Protein AF-A0AAV6L746-F1 (afdb_monomer_lite)

Sequence (71 aa):
MEAQNLIPKLSMAEVSVVSVVDTTTNSSSVTVAVTSAISPPSTSSRAPDVDMKEDTNPTENDPLEGVSDDD

Structure (mmCIF, N/CA/C/O backbone):
data_AF-A0AAV6L746-F1
#
_entry.id   AF-A0AAV6L746-F1
#
loop_
_atom_site.group_PDB
_atom_site.id
_atom_site.type_symbol
_atom_site.label_atom_id
_atom_site.label_alt_id
_atom_site.label_comp_id
_atom_site.label_asym_id
_atom_site.label_entity_id
_atom_site.label_seq_id
_atom_site.pdbx_PDB_ins_code
_atom_site.Cartn_x
_atom_site.Cartn_y
_atom_site.Cartn_z
_atom_site.occupancy
_atom_site.B_iso_or_equiv
_atom_site.auth_seq_id
_atom_site.auth_comp_id
_atom_site.auth_asym_id
_atom_site.auth_atom_id
_atom_site.pdbx_PDB_model_num
ATOM 1 N N . MET A 1 1 ? -40.059 -0.546 33.968 1.00 47.00 1 MET A N 1
ATOM 2 C CA . MET A 1 1 ? -38.655 -0.693 33.531 1.00 47.00 1 MET A CA 1
ATOM 3 C C . MET A 1 1 ? -38.665 -0.647 32.017 1.00 47.00 1 MET A C 1
ATOM 5 O O . MET A 1 1 ? -39.205 -1.560 31.411 1.00 47.00 1 MET A O 1
ATOM 9 N N . GLU A 1 2 ? -38.185 0.441 31.421 1.00 45.41 2 GLU A N 1
ATOM 10 C CA . GLU A 1 2 ? -38.065 0.549 29.965 1.00 45.41 2 GLU A CA 1
ATOM 11 C C . GLU A 1 2 ? -36.667 0.084 29.552 1.00 45.41 2 GLU A C 1
ATOM 13 O O . GLU A 1 2 ? -35.665 0.531 30.112 1.00 45.41 2 GLU A O 1
ATOM 18 N N . ALA A 1 3 ? -36.601 -0.860 28.613 1.00 59.19 3 ALA A N 1
ATOM 19 C CA . ALA A 1 3 ? -35.342 -1.323 28.051 1.00 59.19 3 ALA A CA 1
ATOM 20 C C . ALA A 1 3 ? -34.769 -0.209 27.170 1.00 59.19 3 ALA A C 1
ATOM 22 O O . ALA A 1 3 ? -35.375 0.172 26.168 1.00 59.19 3 ALA A O 1
ATOM 23 N N . GLN A 1 4 ? -33.610 0.333 27.545 1.00 58.53 4 GLN A N 1
ATOM 24 C CA . GLN A 1 4 ? -32.920 1.292 26.694 1.00 58.53 4 GLN A CA 1
ATOM 25 C C . GLN A 1 4 ? -32.427 0.570 25.442 1.00 58.53 4 GLN A C 1
ATOM 27 O O . GLN A 1 4 ? -31.507 -0.246 25.490 1.00 58.53 4 GLN A O 1
ATOM 32 N N . ASN A 1 5 ? -33.078 0.860 24.318 1.00 58.50 5 ASN A N 1
ATOM 33 C CA . ASN A 1 5 ? -32.681 0.391 23.002 1.00 58.50 5 ASN A CA 1
ATOM 34 C C . ASN A 1 5 ? -31.381 1.100 22.592 1.00 58.50 5 ASN A C 1
ATOM 36 O O . ASN A 1 5 ? -31.400 2.141 21.934 1.00 58.50 5 ASN A O 1
ATOM 40 N N . LEU A 1 6 ? -30.242 0.563 23.032 1.00 64.12 6 LEU A N 1
ATOM 41 C CA . LEU A 1 6 ? -28.921 1.012 22.611 1.00 64.12 6 LEU A CA 1
ATOM 42 C C . LEU A 1 6 ? -28.690 0.532 21.180 1.00 64.12 6 LEU A C 1
ATOM 44 O O . LEU A 1 6 ? -28.175 -0.558 20.946 1.00 64.12 6 LEU A O 1
ATOM 48 N N . ILE A 1 7 ? -29.093 1.351 20.212 1.00 69.19 7 ILE A N 1
ATOM 49 C CA . ILE A 1 7 ? -28.698 1.161 18.819 1.00 69.19 7 ILE A CA 1
ATOM 50 C C . ILE A 1 7 ? -27.167 1.285 18.787 1.00 69.19 7 ILE A C 1
ATOM 52 O O . ILE A 1 7 ? -26.653 2.351 19.150 1.00 69.19 7 ILE A O 1
ATOM 56 N N . PRO A 1 8 ? -26.416 0.239 18.389 1.00 63.31 8 PRO A N 1
ATOM 57 C CA . PRO A 1 8 ? -24.968 0.323 18.320 1.00 63.31 8 PRO A CA 1
ATOM 58 C C . PRO A 1 8 ? -24.591 1.446 17.360 1.00 63.31 8 PRO A C 1
ATOM 60 O O . PRO A 1 8 ? -24.936 1.420 16.177 1.00 63.31 8 PRO A O 1
ATOM 63 N N . LYS A 1 9 ? -23.903 2.464 17.875 1.00 66.81 9 LYS A N 1
ATOM 64 C CA . LYS A 1 9 ? -23.353 3.522 17.034 1.00 66.81 9 LYS A CA 1
ATOM 65 C C . LYS A 1 9 ? -22.310 2.875 16.128 1.00 66.81 9 LYS A C 1
ATOM 67 O O . LYS A 1 9 ? -21.303 2.366 16.616 1.00 66.81 9 LYS A O 1
ATOM 72 N N . LEU A 1 10 ? -22.562 2.871 14.821 1.00 60.72 10 LEU A N 1
ATOM 73 C CA . LEU A 1 10 ? -21.566 2.475 13.829 1.00 60.72 10 LEU A CA 1
ATOM 74 C C . LEU A 1 10 ? -20.361 3.411 13.970 1.00 60.72 10 LEU A C 1
ATOM 76 O O . LEU A 1 10 ? -20.469 4.611 13.726 1.00 60.72 10 LEU A O 1
ATOM 80 N N . SER A 1 11 ? -19.232 2.863 14.414 1.00 65.88 11 SER A N 1
ATOM 81 C CA . SER A 1 11 ? -17.971 3.592 14.490 1.00 65.88 11 SER A CA 1
ATOM 82 C C . SER A 1 11 ? -17.254 3.451 13.152 1.00 65.88 11 SER A C 1
ATOM 84 O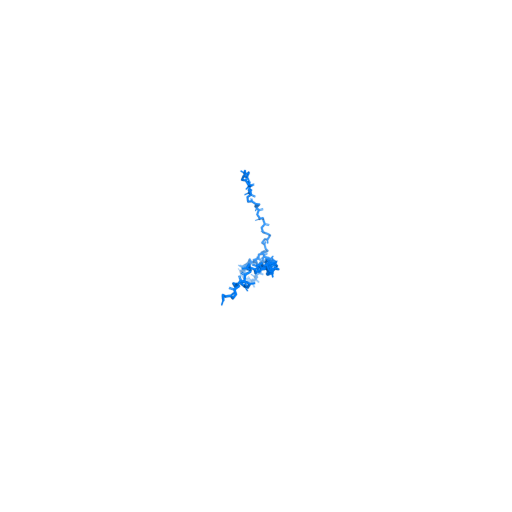 O . SER A 1 11 ? -16.792 2.365 12.805 1.00 65.88 11 SER A O 1
ATOM 86 N N . MET A 1 12 ? -17.193 4.537 12.384 1.00 68.06 12 MET A N 1
ATOM 87 C CA . MET A 1 12 ? -16.320 4.631 11.216 1.00 68.06 12 MET A CA 1
ATOM 88 C C . MET A 1 12 ? -14.940 5.030 11.728 1.00 68.06 12 MET A C 1
ATOM 90 O O . MET A 1 12 ? -14.679 6.205 11.972 1.00 68.06 12 MET A O 1
ATOM 94 N N . ALA A 1 13 ? -14.081 4.044 11.975 1.00 70.25 13 ALA A N 1
ATOM 95 C CA . ALA A 1 13 ? -12.693 4.319 12.304 1.00 70.25 13 ALA A CA 1
ATOM 96 C C . ALA A 1 13 ? -11.969 4.786 11.035 1.00 70.25 13 ALA A C 1
ATOM 98 O O . ALA A 1 13 ? -11.949 4.069 10.034 1.00 70.25 13 ALA A O 1
ATOM 99 N N . GLU A 1 14 ? -11.385 5.983 11.066 1.00 72.81 14 GLU A N 1
ATOM 100 C CA . GLU A 1 14 ? -10.521 6.455 9.986 1.00 72.81 14 GLU A CA 1
ATOM 101 C C . GLU A 1 14 ? -9.235 5.621 9.987 1.00 72.81 14 GLU A C 1
ATOM 103 O O . GLU A 1 14 ? -8.488 5.590 10.968 1.00 72.81 14 GLU A O 1
ATOM 108 N N . VAL A 1 15 ? -9.005 4.896 8.893 1.00 73.44 15 VAL A N 1
ATOM 109 C CA . VAL A 1 15 ? -7.827 4.050 8.704 1.00 73.44 15 VAL A CA 1
ATOM 110 C C . VAL A 1 15 ? -6.852 4.792 7.803 1.00 73.44 15 VAL A C 1
ATOM 112 O O . VAL A 1 15 ? -7.190 5.156 6.678 1.00 73.44 15 VAL A O 1
ATOM 115 N N . SER A 1 16 ? -5.634 5.014 8.293 1.00 84.44 16 SER A N 1
ATOM 116 C CA . SER A 1 16 ? -4.576 5.629 7.494 1.00 84.44 16 SER A CA 1
ATOM 117 C C . SER A 1 16 ? -3.811 4.552 6.731 1.00 84.44 16 SER A C 1
ATOM 119 O O . SER A 1 16 ? -3.350 3.573 7.323 1.00 84.44 16 SER A O 1
ATOM 121 N N . VAL A 1 17 ? -3.676 4.735 5.417 1.00 88.81 17 VAL A N 1
ATOM 122 C CA . VAL A 1 17 ? -2.892 3.854 4.544 1.00 88.81 17 VAL A CA 1
ATOM 123 C C . VAL A 1 17 ? -1.721 4.645 3.985 1.00 88.81 17 VAL A C 1
ATOM 125 O O . VAL A 1 17 ? -1.907 5.653 3.305 1.00 88.81 17 VAL A O 1
ATOM 128 N N . VAL A 1 18 ? -0.510 4.167 4.247 1.00 89.31 18 VAL A N 1
ATOM 129 C CA . VAL A 1 18 ? 0.725 4.736 3.704 1.00 89.31 18 VAL A CA 1
ATOM 130 C C . VAL A 1 18 ? 1.278 3.756 2.685 1.00 89.31 18 VAL A C 1
ATOM 132 O O . VAL A 1 18 ? 1.453 2.580 2.991 1.00 89.31 18 VAL A O 1
ATOM 135 N N . SER A 1 19 ? 1.543 4.226 1.468 1.00 95.25 19 SER A N 1
ATOM 136 C CA . SER A 1 19 ? 2.169 3.410 0.426 1.00 95.25 19 SER A CA 1
ATOM 137 C C . SER A 1 19 ? 3.493 4.022 -0.004 1.00 95.25 19 SER A C 1
ATOM 139 O O . SER A 1 19 ? 3.581 5.226 -0.233 1.00 95.25 19 SER A O 1
ATOM 141 N N . VAL A 1 20 ? 4.507 3.173 -0.120 1.00 95.75 20 VAL A N 1
ATOM 142 C CA . VAL A 1 20 ? 5.832 3.492 -0.648 1.00 95.75 20 VAL A CA 1
ATOM 143 C C . VAL A 1 20 ? 5.950 2.848 -2.022 1.00 95.75 20 VAL A C 1
ATOM 145 O O . VAL A 1 20 ? 5.609 1.675 -2.194 1.00 95.75 20 VAL A O 1
ATOM 148 N N . VAL A 1 21 ? 6.394 3.632 -3.002 1.00 97.06 21 VAL A N 1
ATOM 149 C CA . VAL A 1 21 ? 6.562 3.187 -4.386 1.00 97.06 21 VAL A CA 1
ATOM 150 C C . VAL A 1 21 ? 8.034 3.280 -4.749 1.00 97.06 21 VAL A C 1
ATOM 152 O O . VAL A 1 21 ? 8.576 4.377 -4.864 1.00 97.06 21 VAL A O 1
ATOM 155 N N . ASP A 1 22 ? 8.651 2.128 -4.979 1.00 97.50 22 ASP A N 1
ATOM 156 C CA . ASP A 1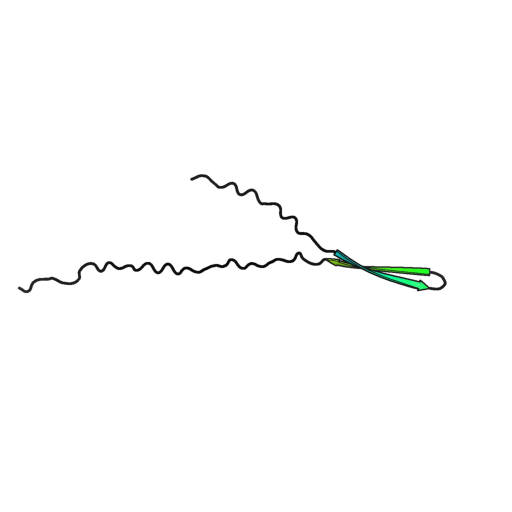 22 ? 10.022 2.025 -5.457 1.00 97.50 22 ASP A CA 1
ATOM 157 C C . ASP A 1 22 ? 10.014 1.755 -6.959 1.00 97.50 22 ASP A C 1
ATOM 159 O O . ASP A 1 22 ? 9.423 0.786 -7.440 1.00 97.50 22 ASP A O 1
ATOM 163 N N . THR A 1 23 ? 10.672 2.627 -7.721 1.00 97.19 23 THR A N 1
ATOM 164 C CA . THR A 1 23 ? 10.801 2.487 -9.176 1.00 97.19 23 THR A CA 1
ATOM 165 C C . THR A 1 23 ? 12.257 2.261 -9.538 1.00 97.19 23 THR A C 1
ATOM 167 O O . THR A 1 23 ? 13.121 3.070 -9.213 1.00 97.19 23 THR A O 1
ATOM 170 N N . THR A 1 24 ? 12.527 1.166 -10.241 1.00 97.06 24 THR A N 1
ATOM 171 C CA . THR A 1 24 ? 13.848 0.849 -10.782 1.00 97.06 24 THR A CA 1
ATOM 172 C C . THR A 1 24 ? 13.788 0.906 -12.301 1.00 97.06 24 THR A C 1
ATOM 174 O O . THR A 1 24 ? 13.080 0.118 -12.927 1.00 97.06 24 THR A O 1
ATOM 177 N N . THR A 1 25 ? 14.552 1.818 -12.897 1.00 97.12 25 THR A N 1
ATOM 178 C CA . THR A 1 25 ? 14.677 1.935 -14.353 1.00 97.12 25 THR A CA 1
ATOM 179 C C . THR A 1 25 ? 16.002 1.341 -14.800 1.00 97.12 25 THR A C 1
ATOM 181 O O . THR A 1 25 ? 17.068 1.783 -14.382 1.00 97.12 25 THR A O 1
ATOM 184 N N . ASN A 1 26 ? 15.923 0.361 -15.688 1.00 95.31 26 ASN A N 1
ATOM 185 C CA . ASN A 1 26 ? 17.047 -0.181 -16.431 1.00 95.31 26 ASN A CA 1
ATOM 186 C C . ASN A 1 26 ? 16.965 0.302 -17.882 1.00 95.31 26 ASN A C 1
ATOM 188 O O . ASN A 1 26 ? 15.924 0.763 -18.346 1.00 95.31 26 ASN A O 1
ATOM 192 N N . SER A 1 27 ? 18.051 0.152 -18.637 1.00 93.06 27 SER A N 1
ATOM 193 C CA . SER A 1 27 ? 18.123 0.594 -20.039 1.00 93.06 27 SER A CA 1
ATOM 194 C C . SER A 1 27 ? 17.065 -0.031 -20.961 1.00 93.06 27 SER A C 1
ATOM 196 O O . SER A 1 27 ? 16.771 0.537 -22.008 1.00 93.06 27 SER A O 1
ATOM 198 N N . SER A 1 28 ? 16.486 -1.176 -20.583 1.00 96.06 28 SER A N 1
ATOM 199 C CA . SER A 1 28 ? 15.497 -1.912 -21.381 1.00 96.06 28 SER A CA 1
ATOM 200 C C . SER A 1 28 ? 14.171 -2.172 -20.657 1.00 96.06 28 SER A C 1
ATOM 202 O O . SER A 1 28 ? 13.263 -2.744 -21.261 1.00 96.06 28 SER A O 1
ATOM 204 N N . SER A 1 29 ? 14.042 -1.822 -19.376 1.00 96.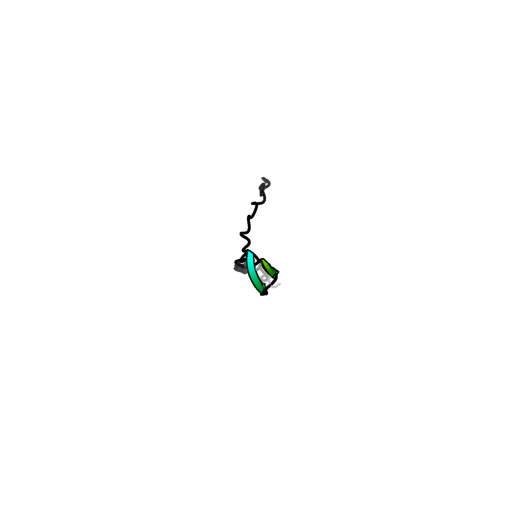50 29 SER A N 1
ATOM 205 C CA . SER A 1 29 ? 12.834 -2.125 -18.605 1.00 96.50 29 SER A CA 1
ATOM 206 C C . SER A 1 29 ? 12.657 -1.207 -17.405 1.00 96.50 29 SER A C 1
ATOM 208 O O . SER A 1 29 ? 13.612 -0.635 -16.884 1.00 96.50 29 SER A O 1
ATOM 210 N N . VAL A 1 30 ? 11.413 -1.105 -16.947 1.00 97.31 30 VAL A N 1
ATOM 211 C CA . VAL A 1 30 ? 11.051 -0.422 -15.706 1.00 97.31 30 VAL A CA 1
ATOM 212 C C . VAL A 1 30 ? 10.360 -1.430 -14.802 1.00 97.31 30 VAL A C 1
ATOM 214 O O . VAL A 1 30 ? 9.429 -2.111 -15.231 1.00 97.31 30 VAL A O 1
ATOM 217 N N . THR A 1 31 ? 10.807 -1.505 -13.554 1.00 97.19 31 THR A N 1
ATOM 218 C CA . THR A 1 31 ? 10.199 -2.329 -12.509 1.00 97.19 31 THR A CA 1
ATOM 219 C C . THR A 1 31 ? 9.657 -1.418 -11.420 1.00 97.19 31 THR A C 1
ATOM 221 O O . THR A 1 31 ? 10.365 -0.525 -10.955 1.00 97.19 31 THR A O 1
ATOM 224 N N . VAL A 1 32 ? 8.414 -1.655 -10.999 1.00 97.50 32 VAL A N 1
ATOM 225 C CA . VAL A 1 32 ? 7.754 -0.907 -9.923 1.00 97.50 32 VAL A CA 1
ATOM 226 C C . VAL A 1 32 ? 7.389 -1.873 -8.803 1.00 97.50 32 VAL A C 1
ATOM 228 O O . VAL A 1 32 ? 6.732 -2.884 -9.052 1.00 97.50 32 VAL A O 1
ATOM 231 N N . ALA A 1 33 ? 7.804 -1.558 -7.580 1.00 97.31 33 ALA A N 1
ATOM 232 C CA . ALA A 1 33 ? 7.412 -2.260 -6.368 1.00 97.31 33 ALA A CA 1
ATOM 233 C C . ALA A 1 33 ? 6.583 -1.321 -5.485 1.00 97.31 33 ALA A C 1
ATOM 235 O O . ALA A 1 33 ? 6.957 -0.170 -5.267 1.00 97.31 33 ALA A O 1
ATOM 236 N N . VAL A 1 34 ? 5.444 -1.809 -4.993 1.00 96.69 34 VAL A N 1
ATOM 237 C CA . VAL A 1 34 ? 4.542 -1.045 -4.123 1.00 96.69 34 VAL A CA 1
ATOM 238 C C . VAL A 1 34 ? 4.448 -1.759 -2.785 1.00 96.69 34 VAL A C 1
ATOM 240 O O . VAL A 1 34 ? 4.040 -2.918 -2.728 1.00 96.69 34 VAL A O 1
ATOM 2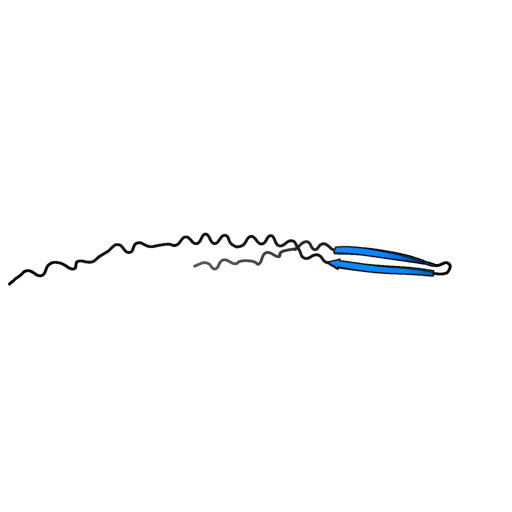43 N N . THR A 1 35 ? 4.809 -1.057 -1.717 1.00 96.00 35 THR A N 1
ATOM 244 C CA . THR A 1 35 ? 4.701 -1.546 -0.341 1.00 96.00 35 THR A CA 1
ATOM 245 C C . THR A 1 35 ? 3.698 -0.682 0.407 1.00 96.00 35 THR A C 1
ATOM 247 O O . THR A 1 35 ? 3.902 0.523 0.532 1.00 96.00 35 THR A O 1
ATOM 250 N N . SER A 1 36 ? 2.623 -1.279 0.922 1.00 94.69 36 SER A N 1
ATOM 251 C CA . SER A 1 36 ? 1.576 -0.562 1.660 1.00 94.69 36 SER A CA 1
ATOM 252 C C . SER A 1 36 ? 1.531 -0.996 3.121 1.00 94.69 36 SER A C 1
ATOM 254 O O . SER A 1 36 ? 1.600 -2.185 3.428 1.00 94.69 36 SER A O 1
ATOM 256 N N . ALA A 1 37 ? 1.369 -0.028 4.018 1.00 91.62 37 ALA A N 1
ATOM 257 C CA . ALA A 1 37 ? 1.161 -0.228 5.442 1.00 91.62 37 ALA A CA 1
ATOM 258 C C . ALA A 1 37 ? -0.169 0.402 5.867 1.00 91.62 37 ALA A C 1
ATOM 260 O O . ALA A 1 37 ? -0.506 1.516 5.459 1.00 91.62 37 ALA A O 1
ATOM 261 N N . ILE A 1 38 ? -0.917 -0.324 6.697 1.00 89.31 38 ILE A N 1
ATOM 262 C CA . ILE A 1 38 ? -2.177 0.130 7.281 1.00 89.31 38 ILE A CA 1
ATOM 263 C C . ILE A 1 38 ? -1.905 0.447 8.746 1.00 89.31 38 ILE A C 1
ATOM 265 O O . ILE A 1 38 ? -1.560 -0.447 9.519 1.00 89.31 38 ILE A O 1
ATOM 269 N N . SER A 1 39 ? -2.053 1.711 9.129 1.00 81.06 39 SER A N 1
ATOM 270 C CA . SER A 1 39 ? -1.932 2.108 10.528 1.00 81.06 39 SER A CA 1
ATOM 271 C C . SER A 1 39 ? -3.265 1.874 11.236 1.00 81.06 39 SER A C 1
ATOM 273 O O . SER A 1 39 ? -4.304 2.302 10.719 1.00 81.06 39 SER A O 1
ATOM 275 N N . PRO A 1 40 ? -3.271 1.218 12.412 1.00 74.88 40 PRO A N 1
ATOM 276 C CA . PRO A 1 40 ? -4.489 1.096 13.193 1.00 74.88 40 PRO A CA 1
ATOM 277 C C . PRO A 1 40 ? -4.991 2.493 13.585 1.00 74.88 40 PRO A C 1
ATOM 279 O O . PRO A 1 40 ? -4.182 3.411 13.763 1.00 74.88 40 PRO A O 1
ATOM 282 N N . PRO A 1 41 ? -6.314 2.669 13.733 1.00 71.19 41 PRO A N 1
ATOM 283 C CA . PRO A 1 41 ? -6.858 3.915 14.244 1.00 71.19 41 PRO A CA 1
ATOM 284 C C . PRO A 1 41 ? -6.252 4.203 15.617 1.00 71.19 41 PRO A C 1
ATOM 286 O O . PRO A 1 41 ? -6.105 3.298 16.443 1.00 71.19 41 PRO A O 1
ATOM 289 N N . SER A 1 42 ? -5.912 5.466 15.867 1.00 68.31 42 SER A N 1
ATOM 290 C CA . SER A 1 42 ? -5.445 5.909 17.177 1.00 68.31 42 SER A CA 1
ATOM 291 C C . SER A 1 42 ? -6.558 5.690 18.197 1.00 68.31 42 SER A C 1
ATOM 293 O O . SER A 1 42 ? -7.462 6.511 18.342 1.00 68.31 42 SER A O 1
ATOM 295 N N . THR A 1 43 ? -6.517 4.573 18.917 1.00 64.38 43 THR A N 1
ATOM 296 C CA . THR A 1 43 ? -7.404 4.370 20.054 1.00 64.38 43 THR A CA 1
ATOM 297 C C . THR A 1 43 ? -6.895 5.269 21.168 1.00 64.38 43 THR A C 1
ATOM 299 O O . THR A 1 43 ? -5.906 4.949 21.829 1.00 64.38 43 THR A O 1
ATOM 302 N N . SER A 1 44 ? -7.550 6.413 21.379 1.00 56.94 44 SER A N 1
ATOM 303 C CA . SER A 1 44 ? -7.451 7.101 22.662 1.00 56.94 44 SER A CA 1
ATOM 304 C C . SER A 1 44 ? -8.030 6.142 23.697 1.00 56.94 44 SER A C 1
ATOM 306 O O . SER A 1 44 ? -9.244 6.044 23.864 1.00 56.94 44 SER A O 1
ATOM 308 N N . SER A 1 45 ? -7.158 5.350 24.322 1.00 57.75 45 SER A N 1
ATOM 309 C CA . SER A 1 45 ? -7.517 4.540 25.474 1.00 57.75 45 SER A CA 1
ATOM 310 C C . SER A 1 45 ? -7.709 5.510 26.629 1.00 57.75 45 SER A C 1
ATOM 312 O O . SER A 1 45 ? -6.823 5.710 27.457 1.00 57.75 45 SER A O 1
ATOM 314 N N . ARG A 1 46 ? -8.862 6.184 26.658 1.00 57.97 46 ARG A N 1
ATOM 315 C CA . ARG A 1 46 ? -9.375 6.666 27.928 1.00 57.97 46 ARG A CA 1
ATOM 316 C C . ARG A 1 46 ? -9.765 5.396 28.659 1.00 57.97 46 ARG A C 1
ATOM 318 O O . ARG A 1 46 ? -10.851 4.864 28.435 1.00 57.97 46 ARG A O 1
ATOM 325 N N . ALA A 1 47 ? -8.828 4.869 29.452 1.00 64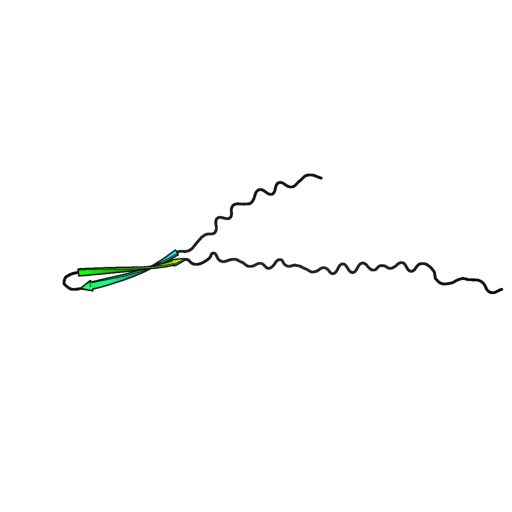.31 47 ALA A N 1
ATOM 326 C CA . ALA A 1 47 ? -9.178 3.939 30.509 1.00 64.31 47 ALA A CA 1
ATOM 327 C C . ALA A 1 47 ? -10.437 4.513 31.175 1.00 64.31 47 ALA A C 1
ATOM 329 O O . ALA A 1 47 ? -10.487 5.737 31.366 1.00 64.31 47 ALA A O 1
ATOM 330 N N . PRO A 1 48 ? -11.488 3.711 31.419 1.00 59.00 48 PRO A N 1
ATOM 331 C CA . PRO A 1 48 ? -12.580 4.206 32.231 1.00 59.00 48 PRO A CA 1
ATOM 332 C C . PRO A 1 48 ? -11.923 4.731 33.502 1.00 59.00 48 PRO A C 1
ATOM 334 O O . PRO A 1 48 ? -11.184 4.001 34.163 1.00 59.00 48 PRO A O 1
ATOM 337 N N . ASP A 1 49 ? -12.093 6.027 33.750 1.00 59.59 49 ASP A N 1
ATOM 338 C CA . ASP A 1 49 ? -11.700 6.660 34.995 1.00 59.59 49 ASP A CA 1
ATOM 339 C C . ASP A 1 49 ? -12.663 6.070 36.026 1.00 59.59 49 ASP A C 1
ATOM 341 O O . ASP A 1 49 ? -13.758 6.578 36.269 1.00 59.59 49 ASP A O 1
ATOM 345 N N . VAL A 1 50 ? -12.354 4.845 36.462 1.00 57.88 50 VAL A N 1
ATOM 346 C CA . VAL A 1 50 ? -13.043 4.194 37.560 1.00 57.88 50 VAL A CA 1
ATOM 347 C C . VAL A 1 50 ? -12.477 4.883 38.782 1.00 57.88 50 VAL A C 1
ATOM 349 O O . VAL A 1 50 ? -11.566 4.387 39.439 1.00 57.88 50 VAL A O 1
ATOM 352 N N . ASP A 1 51 ? -13.001 6.078 39.021 1.00 58.44 51 ASP A N 1
ATOM 353 C CA . ASP A 1 51 ? -13.034 6.722 40.317 1.00 58.44 51 ASP A CA 1
ATOM 354 C C . ASP A 1 51 ? -13.728 5.697 41.228 1.00 58.44 51 ASP A C 1
ATOM 356 O O . ASP A 1 51 ? -14.959 5.609 41.283 1.00 58.44 51 ASP A O 1
ATOM 360 N N . MET A 1 52 ? -12.941 4.776 41.803 1.00 60.56 52 MET A N 1
ATOM 361 C CA . MET A 1 52 ? -13.403 3.830 42.809 1.00 60.56 52 MET A CA 1
ATOM 362 C C . MET A 1 52 ? -13.736 4.676 44.026 1.00 60.56 52 MET A C 1
ATOM 364 O O . MET A 1 52 ? -12.930 4.838 44.939 1.00 60.56 52 MET A O 1
ATOM 368 N N . LYS A 1 53 ? -14.931 5.263 44.012 1.00 64.25 53 LYS A N 1
ATOM 369 C CA . LYS A 1 53 ? -15.568 5.759 45.214 1.00 64.25 53 LYS A CA 1
ATOM 370 C C . LYS A 1 53 ? -15.843 4.513 46.031 1.00 64.25 53 LYS A C 1
ATOM 372 O O . LYS A 1 53 ? -16.781 3.768 45.764 1.00 64.25 53 LYS A O 1
ATOM 377 N N . GLU A 1 54 ? -14.917 4.217 46.929 1.00 62.00 54 GLU A N 1
ATOM 378 C CA . GLU A 1 54 ? -15.147 3.301 48.025 1.00 62.00 54 GLU A CA 1
ATOM 379 C C . GLU A 1 54 ? -16.331 3.883 48.804 1.00 62.00 54 GLU A C 1
ATOM 381 O O . GLU A 1 54 ? -16.167 4.786 49.619 1.00 62.00 54 GLU A O 1
ATOM 386 N N . ASP A 1 55 ? -17.546 3.432 48.485 1.00 60.44 55 ASP A N 1
ATOM 387 C CA . ASP A 1 55 ? -18.723 3.642 49.321 1.00 60.44 55 ASP A CA 1
ATOM 388 C C . ASP A 1 55 ? -18.512 2.818 50.600 1.00 60.44 55 ASP A C 1
ATOM 390 O O . ASP A 1 55 ? -19.085 1.744 50.798 1.00 60.44 55 ASP A O 1
ATOM 394 N N . THR A 1 56 ? -17.633 3.304 51.477 1.00 56.66 56 THR A N 1
ATOM 395 C CA . THR A 1 56 ? -17.603 2.915 52.881 1.00 56.66 56 THR A CA 1
ATOM 396 C C . THR A 1 56 ? -18.895 3.433 53.494 1.00 56.66 56 THR A C 1
ATOM 398 O O . THR A 1 56 ? -18.969 4.543 54.005 1.00 56.66 56 THR A O 1
ATOM 401 N N . ASN A 1 57 ? -19.954 2.630 53.400 1.00 57.31 57 ASN A N 1
ATOM 402 C CA . ASN A 1 57 ? -21.149 2.817 54.206 1.00 57.31 57 ASN A CA 1
ATOM 403 C C . ASN A 1 57 ? -20.731 2.638 55.676 1.00 57.31 57 ASN A C 1
ATOM 405 O O . ASN A 1 57 ? -20.387 1.509 56.052 1.00 57.31 57 ASN A O 1
ATOM 409 N N . PRO A 1 58 ? -20.715 3.687 56.520 1.00 52.66 58 PRO A N 1
ATOM 410 C CA . PRO A 1 58 ? -20.511 3.479 57.935 1.00 52.66 58 PRO A CA 1
ATOM 411 C C . PRO A 1 58 ? -21.804 2.843 58.438 1.00 52.66 58 PRO A C 1
ATOM 413 O O . PRO A 1 58 ? -22.820 3.509 58.620 1.00 52.66 58 PRO A O 1
ATOM 416 N N . THR A 1 59 ? -21.791 1.524 58.626 1.00 57.62 59 THR A N 1
ATOM 417 C CA . THR A 1 59 ? -22.838 0.859 59.406 1.00 57.62 59 THR A CA 1
AT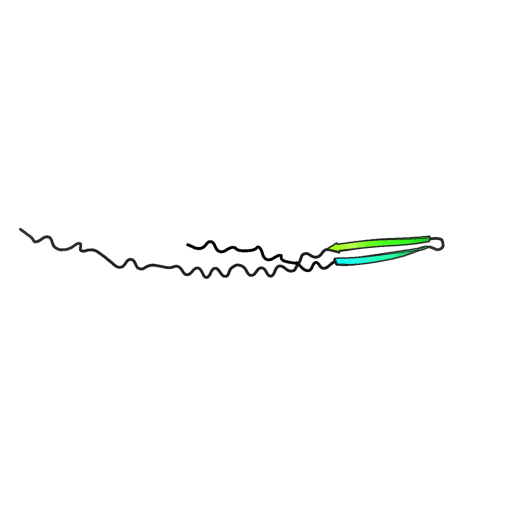OM 418 C C . THR A 1 59 ? -22.607 1.228 60.871 1.00 57.62 59 THR A C 1
ATOM 420 O O . THR A 1 59 ? -22.142 0.425 61.669 1.00 57.62 59 THR A O 1
ATOM 423 N N . GLU A 1 60 ? -22.871 2.486 61.216 1.00 62.88 60 GLU A N 1
ATOM 424 C CA . GLU A 1 60 ? -23.127 2.905 62.584 1.00 62.88 60 GLU A CA 1
ATOM 425 C C . GLU A 1 60 ? -24.577 2.540 62.866 1.00 62.88 60 GLU A C 1
ATOM 427 O O . GLU A 1 60 ? -25.480 3.225 62.403 1.00 62.88 60 GLU A O 1
ATOM 432 N N . ASN A 1 61 ? -24.797 1.416 63.539 1.00 54.78 61 ASN A N 1
ATOM 433 C CA . ASN A 1 61 ? -25.921 1.200 64.449 1.00 54.78 61 ASN A CA 1
ATOM 434 C C . ASN A 1 61 ? -25.593 -0.043 65.282 1.00 54.78 61 ASN A C 1
ATOM 436 O O . ASN A 1 61 ? -25.975 -1.163 64.951 1.00 54.78 61 ASN A O 1
ATOM 440 N N . ASP A 1 62 ? -24.824 0.199 66.338 1.00 58.69 62 ASP A N 1
ATOM 441 C CA . ASP A 1 62 ? -24.687 -0.666 67.503 1.00 58.69 62 ASP A CA 1
ATOM 442 C C . ASP A 1 62 ? -26.064 -0.814 68.182 1.00 58.69 62 ASP A C 1
ATOM 444 O O . ASP A 1 62 ? -26.636 0.200 68.599 1.00 58.69 62 ASP A O 1
ATOM 448 N N . PRO A 1 63 ? -26.660 -2.017 68.273 1.00 51.88 63 PRO A N 1
ATOM 449 C CA . PRO A 1 63 ? -27.877 -2.212 69.033 1.00 51.88 63 PRO A CA 1
ATOM 450 C C . PRO A 1 63 ? -27.534 -2.842 70.389 1.00 51.88 63 PRO A C 1
ATOM 452 O O . PRO A 1 63 ? -27.587 -4.056 70.542 1.00 51.88 63 PRO A O 1
ATOM 455 N N . LEU A 1 64 ? -27.240 -1.987 71.373 1.00 58.38 64 LEU A N 1
ATOM 456 C CA . LEU A 1 64 ? -27.525 -2.182 72.802 1.00 58.38 64 LEU A CA 1
ATOM 457 C C . LEU A 1 64 ? -27.084 -3.530 73.420 1.00 58.38 64 LEU A C 1
ATOM 459 O O . LEU A 1 64 ? -27.927 -4.348 73.786 1.00 58.38 64 LEU A O 1
ATOM 463 N N . GLU A 1 65 ? -25.787 -3.713 73.681 1.00 57.12 65 GLU A N 1
ATOM 464 C CA . GLU A 1 65 ? -25.342 -4.620 74.753 1.00 57.12 65 GLU A CA 1
ATOM 465 C C . GLU A 1 65 ? -25.039 -3.810 76.017 1.00 57.12 65 GLU A C 1
ATOM 467 O O . GLU A 1 65 ? -23.958 -3.249 76.184 1.00 57.12 65 GLU A O 1
ATOM 472 N N . GLY A 1 66 ? -26.018 -3.726 76.919 1.00 53.88 66 GLY A N 1
ATOM 473 C CA . GLY A 1 66 ? -25.783 -3.177 78.252 1.00 53.88 66 GLY A CA 1
ATOM 474 C C . GLY A 1 66 ? -27.023 -2.634 78.942 1.00 53.88 66 GLY A C 1
ATOM 475 O O . GLY A 1 66 ? -27.171 -1.424 79.022 1.00 53.88 66 GLY A O 1
ATOM 476 N N . VAL A 1 67 ? -27.884 -3.523 79.444 1.00 56.31 67 VAL A N 1
ATOM 477 C CA . VAL A 1 67 ? -28.372 -3.530 80.839 1.00 56.31 67 VAL A CA 1
ATOM 478 C C . VAL A 1 67 ? -29.083 -4.867 81.087 1.00 56.31 67 VAL A C 1
ATOM 480 O O . VAL A 1 67 ? -30.157 -5.131 80.556 1.00 56.31 67 VAL A O 1
ATOM 483 N N . SER A 1 68 ? -28.479 -5.734 81.888 1.00 55.34 68 SER A N 1
ATOM 484 C CA . SER A 1 68 ? -29.223 -6.734 82.653 1.00 55.34 68 SER A CA 1
ATOM 485 C C . SER A 1 68 ? -28.960 -6.394 84.111 1.00 55.34 68 SER A C 1
ATOM 487 O O . SER A 1 68 ? -27.814 -6.477 84.552 1.00 55.34 68 SER A O 1
ATOM 489 N N . ASP A 1 69 ? -30.000 -5.887 84.773 1.00 60.31 69 ASP A N 1
ATOM 490 C CA . ASP A 1 69 ? -30.017 -5.529 86.189 1.00 60.31 69 ASP A CA 1
ATOM 491 C C . ASP A 1 69 ? -29.627 -6.730 87.069 1.00 60.31 69 ASP A C 1
ATOM 493 O O . ASP A 1 69 ? -30.017 -7.870 86.810 1.00 60.31 69 ASP A O 1
ATOM 497 N N . ASP A 1 70 ? -28.817 -6.418 88.077 1.00 56.41 70 ASP A N 1
ATOM 498 C CA . ASP A 1 70 ? -28.304 -7.254 89.167 1.00 56.41 70 ASP A CA 1
ATOM 499 C C . ASP A 1 70 ? -29.476 -7.721 90.071 1.00 56.41 70 ASP A C 1
ATOM 501 O O . ASP A 1 70 ? -30.324 -6.898 90.428 1.00 56.41 70 ASP A O 1
ATOM 505 N N . ASP A 1 71 ? -29.531 -9.013 90.428 1.00 60.53 71 ASP A N 1
ATOM 506 C CA . ASP A 1 71 ? -30.437 -9.602 91.447 1.00 60.53 71 ASP A CA 1
ATOM 507 C C . ASP A 1 71 ? -29.766 -9.599 92.837 1.00 60.53 71 ASP A C 1
ATOM 509 O O . ASP A 1 71 ? -28.607 -10.076 92.929 1.00 60.53 71 ASP A O 1
#

pLDDT: mean 71.99, std 16.82, range [45.41, 97.5]

Foldseek 3Di:
DDDPPCPPDDDPQDKDKDKDWDWDDDPVDIDIDIDIDIDGRPPPPPPPPPPVPVPPPPPPDDPDDDDDDDD

Radius of gyration: 34.17 Å; chains: 1; bounding box: 57×17×113 Å

Secondary structure (DSSP, 8-state):
------------PPPEEEEEEEEEEETTEEEEEEEEEEEPP------------------------------

Organism: NCBI:txid479676